Protein AF-A0A8C8VGX7-F1 (afdb_monomer_lite)

InterPro domains:
  IPR007081 RNA polymerase Rpb1, domain 5 [PF04998] (16-131)
  IPR015700 DNA-directed RNA polymerase III subunit RPC1 [PTHR48446] (4-158)

Secondary structure (DSSP, 8-state):
-HHHHHHHHHHGGGS--SS-TTEEEEEEEEE-TTSS-EEEEEEEES-HHHHHHSTT--GGG---S-HHHHHHHH-HHHHHHHHHHHHHHHHHHTT----HHHHHHHHHHHHTTSS---SSHHHHHHH---HHHHHTTS-HHHHHHHHHHHT----TTSHHHHHHHHHHHHHHHHHTTS--

Foldseek 3Di:
DVVVVVVCVVCVVVDDPDDDPQWPDKDWDWDPPPVDTDIDIDTDGQALPVQLPDPPDPNVPDDDLDLQSCCVRVRLVSSLVSQLVNVCVVCVVVVHDDPSVVSNVVSCLQCVVRHRADPDLVSVVVNDDALQVSLVPDDVPVSVVVCVVVVPDGDCPDPSSVVVVVVVVVVCVVVVVVPD

Radius of gyration: 26.2 Å; chains: 1; bounding box: 67×64×65 Å

Sequence (180 aa):
MYYVLQSLKEDLPKIVVQGVPEVSRAVIHIDEQSGKEKYKLLVEGDNLRAVMATHGVKGTKTTSNNTYEVEKTIGIEAARTTIINEIQYTMVNHGMSIDRRHVMLLSDLMTYKGEVLGITRFGLAKMKESVLMLASFEKTADHLFDAAYFGQKDSVCGRYCRMTAAFTQHLQSIFGRVGE

Organism: NCBI:txid367368

pLDDT: mean 86.89, std 9.86, range [41.59, 95.94]

Structure (mmCIF, N/CA/C/O backbone):
data_AF-A0A8C8VGX7-F1
#
_entry.id   AF-A0A8C8VGX7-F1
#
loop_
_atom_site.group_PDB
_atom_site.id
_atom_site.type_symbol
_atom_site.label_atom_id
_atom_site.label_alt_id
_atom_site.label_comp_id
_atom_site.label_asym_id
_atom_site.label_entity_id
_atom_site.label_seq_id
_atom_site.pdbx_PDB_ins_code
_atom_site.Ca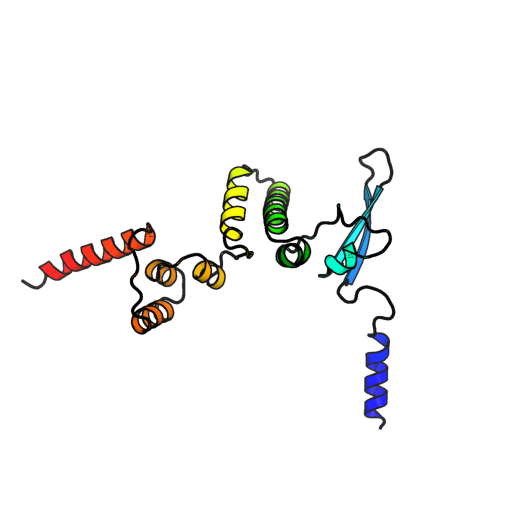rtn_x
_atom_site.Cartn_y
_atom_site.Cartn_z
_atom_site.occupancy
_atom_site.B_iso_or_equiv
_atom_site.auth_seq_id
_atom_site.auth_comp_id
_atom_site.auth_asym_id
_atom_site.auth_atom_id
_atom_site.pdbx_PDB_model_num
ATOM 1 N N . MET A 1 1 ? -8.517 -44.340 13.772 1.00 57.97 1 MET A N 1
ATOM 2 C CA . MET A 1 1 ? -9.561 -43.426 14.295 1.00 57.97 1 MET A CA 1
ATOM 3 C C . MET A 1 1 ? -9.048 -42.524 15.426 1.00 57.97 1 MET A C 1
ATOM 5 O O . MET A 1 1 ? -9.332 -41.337 15.384 1.00 57.97 1 MET A O 1
ATOM 9 N N . TYR A 1 2 ? -8.240 -43.025 16.375 1.00 74.50 2 TYR A N 1
ATOM 10 C CA . TYR A 1 2 ? -7.686 -42.229 17.491 1.00 74.50 2 TYR A CA 1
ATOM 11 C C . TYR A 1 2 ? -6.837 -41.008 17.084 1.00 74.50 2 TYR A C 1
ATOM 13 O O . TYR A 1 2 ? -7.003 -39.943 17.668 1.00 74.50 2 TYR A O 1
ATOM 21 N N . TYR A 1 3 ? -6.003 -41.116 16.043 1.00 86.19 3 TYR A N 1
ATOM 22 C CA . TYR A 1 3 ? -5.175 -39.994 15.567 1.00 86.19 3 TYR A CA 1
ATOM 23 C C . TYR A 1 3 ? -5.989 -38.781 15.095 1.00 86.19 3 TYR A C 1
ATOM 25 O O . TYR A 1 3 ? -5.591 -37.643 15.321 1.00 86.19 3 TYR A O 1
ATOM 33 N N . VAL A 1 4 ? -7.159 -39.018 14.494 1.00 90.06 4 VAL A N 1
ATOM 34 C CA . VAL A 1 4 ? -8.039 -37.941 14.015 1.00 90.06 4 VAL A CA 1
ATOM 35 C C . VAL A 1 4 ? -8.674 -37.205 15.194 1.00 90.06 4 VAL A C 1
ATOM 37 O O . VAL A 1 4 ? -8.700 -35.980 15.202 1.00 90.06 4 VAL A O 1
ATOM 40 N N . LEU A 1 5 ? -9.124 -37.933 16.224 1.00 89.12 5 LEU A N 1
ATOM 41 C CA . LEU A 1 5 ? -9.641 -37.308 17.447 1.00 89.12 5 LEU A CA 1
ATOM 42 C C . LEU A 1 5 ? -8.568 -36.496 18.180 1.00 89.12 5 LEU A C 1
ATOM 44 O O . LEU A 1 5 ? -8.880 -35.448 18.739 1.00 89.12 5 LEU A O 1
ATOM 48 N N . GLN A 1 6 ? -7.318 -36.961 18.176 1.00 90.62 6 GLN A N 1
ATOM 49 C CA . GLN A 1 6 ? -6.219 -36.243 18.813 1.00 90.62 6 GLN A CA 1
ATOM 50 C C . GLN A 1 6 ? -5.873 -34.948 18.065 1.00 90.62 6 GLN A C 1
ATOM 52 O O . GLN A 1 6 ? -5.749 -33.912 18.709 1.00 90.62 6 GLN A O 1
ATOM 57 N N . SER A 1 7 ? -5.848 -34.974 16.727 1.00 91.56 7 SER A N 1
ATOM 58 C CA . SER A 1 7 ? -5.700 -33.762 15.904 1.00 91.56 7 SER A CA 1
ATOM 59 C C . SER A 1 7 ? -6.848 -32.776 16.139 1.00 91.56 7 SER A C 1
ATOM 61 O O . SER A 1 7 ? -6.618 -31.602 16.407 1.00 91.56 7 SER A O 1
ATOM 63 N N . LEU A 1 8 ? -8.098 -33.253 16.127 1.00 91.44 8 LEU A N 1
ATOM 64 C CA . LEU A 1 8 ? -9.266 -32.396 16.354 1.00 91.44 8 LEU A CA 1
ATOM 65 C C . LEU A 1 8 ? -9.269 -31.768 17.751 1.00 91.44 8 LEU A C 1
ATOM 67 O O . LEU A 1 8 ? -9.676 -30.621 17.891 1.00 91.44 8 LEU A O 1
ATOM 71 N N . LYS A 1 9 ? -8.796 -32.483 18.779 1.00 92.25 9 LYS A N 1
ATOM 72 C CA . LYS A 1 9 ? -8.649 -31.937 20.137 1.00 92.25 9 LYS A CA 1
ATOM 73 C C . LYS A 1 9 ? -7.645 -30.779 20.188 1.00 92.25 9 LYS A C 1
ATOM 75 O O . LYS A 1 9 ? -7.846 -29.855 20.970 1.00 92.25 9 LYS A O 1
ATOM 80 N N . GLU A 1 10 ? -6.580 -30.832 19.392 1.00 92.50 10 GLU A N 1
ATOM 81 C CA . GLU A 1 10 ? -5.578 -29.761 19.311 1.00 92.50 10 GLU A CA 1
ATOM 82 C C . GLU A 1 10 ? -6.049 -28.567 18.475 1.00 92.50 10 GLU A C 1
ATOM 84 O O . GLU A 1 10 ? -5.644 -27.434 18.743 1.00 92.50 10 GLU A O 1
ATOM 89 N N . ASP A 1 11 ? -6.914 -28.798 17.487 1.00 92.88 11 ASP A N 1
ATOM 90 C CA . ASP A 1 11 ? -7.399 -27.750 16.587 1.00 92.88 11 ASP A CA 1
ATOM 91 C C . ASP A 1 11 ? -8.663 -27.050 17.092 1.00 92.88 11 ASP A C 1
ATOM 93 O O . ASP A 1 11 ? -8.828 -25.857 16.840 1.00 92.88 11 ASP A O 1
ATOM 97 N N . LEU A 1 12 ? -9.513 -27.732 17.870 1.00 92.00 12 LEU A N 1
ATOM 98 C CA . LEU A 1 12 ? -10.740 -27.153 18.435 1.00 92.00 12 LEU A CA 1
ATOM 99 C C . LEU A 1 12 ? -10.507 -25.819 19.176 1.00 92.00 12 LEU A C 1
ATOM 101 O O . LEU A 1 12 ? -11.275 -24.885 18.948 1.00 92.00 12 LEU A O 1
ATOM 105 N N . PRO A 1 13 ? -9.468 -25.678 20.029 1.00 90.88 13 PRO A N 1
ATOM 106 C CA . PRO A 1 13 ? -9.209 -24.435 20.756 1.00 90.88 13 PRO A CA 1
ATOM 107 C C . PRO A 1 13 ? -8.741 -23.276 19.869 1.00 90.88 13 PRO A C 1
ATOM 109 O O . PRO A 1 13 ? -8.787 -22.130 20.303 1.00 90.88 13 PRO A O 1
ATOM 112 N N . LYS A 1 14 ? -8.265 -23.555 18.648 1.00 88.56 14 LYS A N 1
ATOM 113 C CA . LYS A 1 14 ? -7.755 -22.536 17.716 1.00 88.56 14 LYS A CA 1
ATOM 114 C C . LYS A 1 14 ? -8.868 -21.896 16.883 1.00 88.56 14 LYS A C 1
ATOM 116 O O . LYS A 1 14 ? -8.615 -20.935 16.161 1.00 88.56 14 LYS A O 1
ATOM 121 N N . ILE A 1 15 ? -10.083 -22.439 16.939 1.00 90.88 15 ILE A N 1
ATOM 122 C CA . ILE A 1 15 ? -11.209 -21.961 16.140 1.00 90.88 15 ILE A CA 1
ATOM 123 C C . ILE A 1 15 ? -11.693 -20.620 16.700 1.00 90.88 15 ILE A C 1
ATOM 125 O O . ILE A 1 15 ? -12.042 -20.502 17.875 1.00 90.88 15 ILE A O 1
ATOM 129 N N . VAL A 1 16 ? -11.755 -19.607 15.836 1.00 88.88 16 VAL A N 1
ATOM 130 C CA . VAL A 1 16 ? -12.311 -18.291 16.170 1.00 88.88 16 VAL A CA 1
ATOM 131 C C . VAL A 1 16 ? -13.833 -18.409 16.270 1.00 88.88 16 VAL A C 1
ATOM 133 O O . VAL A 1 16 ? -14.507 -18.648 15.271 1.00 88.88 16 VAL A O 1
ATOM 136 N N . VAL A 1 17 ? -14.380 -18.250 17.479 1.00 90.88 17 VAL A N 1
ATOM 137 C CA . VAL A 1 17 ? -15.832 -18.352 17.734 1.00 90.88 17 VAL A CA 1
ATOM 138 C C . VAL A 1 17 ? -16.570 -17.076 17.317 1.00 90.88 17 VAL A C 1
ATOM 140 O O . VAL A 1 17 ? -17.672 -17.144 16.777 1.00 90.88 17 VAL A O 1
ATOM 143 N N . GLN A 1 18 ? -15.972 -15.906 17.553 1.00 88.38 18 GLN A N 1
ATOM 144 C CA . GLN A 1 18 ? -16.549 -14.610 17.203 1.00 88.38 18 GLN A CA 1
ATOM 145 C C . GLN A 1 18 ? -15.446 -13.567 17.010 1.00 88.38 18 GLN A C 1
ATOM 147 O O . GLN A 1 18 ? -14.468 -13.550 17.754 1.00 88.38 18 GLN A O 1
ATOM 152 N N . GLY A 1 19 ? -15.636 -12.672 16.042 1.00 88.06 19 GLY A N 1
ATOM 153 C CA . GLY A 1 19 ? -14.728 -11.562 15.763 1.00 88.06 19 GLY A CA 1
ATOM 154 C C . GLY A 1 19 ? -14.187 -11.589 14.340 1.00 88.06 19 GLY A C 1
ATOM 155 O O . GLY A 1 19 ? -14.632 -12.371 13.500 1.00 88.06 19 GLY A O 1
ATOM 156 N N . VAL A 1 20 ? -13.234 -10.699 14.077 1.00 88.69 20 VAL A N 1
ATOM 157 C CA . VAL A 1 20 ? -12.508 -10.646 12.807 1.00 88.69 20 VAL A CA 1
ATOM 158 C C . VAL A 1 20 ? -11.239 -11.489 12.964 1.00 88.69 20 VAL A C 1
ATOM 160 O O . VAL A 1 20 ? -10.442 -11.181 13.849 1.00 88.69 20 VAL A O 1
ATOM 163 N N . PRO A 1 21 ? -11.037 -12.542 12.152 1.00 88.25 21 PRO A N 1
ATOM 164 C CA . PRO A 1 21 ? -9.924 -13.473 12.333 1.00 88.25 21 PRO A CA 1
ATOM 165 C C . PRO A 1 21 ? -8.552 -12.832 12.082 1.00 88.25 21 PRO A C 1
ATOM 167 O O . PRO A 1 21 ? -7.568 -13.286 12.655 1.00 88.25 21 PRO A O 1
ATOM 170 N N . GLU A 1 22 ? -8.470 -11.779 11.258 1.00 89.44 22 GLU A N 1
ATOM 171 C CA . GLU A 1 22 ? -7.204 -11.083 10.974 1.00 89.44 22 GLU A CA 1
ATOM 172 C C . GLU A 1 22 ? -6.783 -10.077 12.062 1.00 89.44 22 GLU A C 1
ATOM 174 O O . GLU A 1 22 ? -5.727 -9.456 11.946 1.00 89.44 22 GLU A O 1
ATOM 179 N N . VAL A 1 23 ? -7.589 -9.884 13.113 1.00 91.31 23 VAL A N 1
ATOM 180 C CA . VAL A 1 23 ? -7.281 -8.967 14.219 1.00 91.31 23 VAL A CA 1
ATOM 181 C C . VAL A 1 23 ? -6.665 -9.742 15.379 1.00 91.31 23 VAL A C 1
ATOM 183 O O . VAL A 1 23 ? -7.298 -10.632 15.941 1.00 91.31 23 VAL A O 1
ATOM 186 N N . SER A 1 24 ? -5.443 -9.376 15.773 1.00 90.19 24 SER A N 1
ATOM 187 C CA . SER A 1 24 ? -4.720 -10.035 16.865 1.00 90.19 24 SER A CA 1
ATOM 188 C C . SER A 1 24 ? -5.143 -9.503 18.233 1.00 90.19 24 SER A C 1
ATOM 190 O O . SER A 1 24 ? -5.404 -10.277 19.155 1.00 90.19 24 SER A O 1
ATOM 192 N N . ARG A 1 25 ? -5.232 -8.177 18.380 1.00 91.19 25 ARG A N 1
ATOM 193 C CA . ARG A 1 25 ? -5.664 -7.520 19.619 1.00 91.19 25 ARG A CA 1
ATOM 194 C C . ARG A 1 25 ? -6.254 -6.143 19.354 1.00 91.19 25 ARG A C 1
ATOM 196 O O . ARG A 1 25 ? -5.941 -5.489 18.362 1.00 91.19 25 ARG A O 1
ATOM 203 N N . ALA A 1 26 ? -7.067 -5.676 20.293 1.00 92.12 26 ALA A N 1
ATOM 204 C CA . ALA A 1 26 ? -7.562 -4.309 20.311 1.00 92.12 26 ALA A CA 1
ATOM 205 C C . ALA A 1 26 ? -7.354 -3.695 21.700 1.00 92.12 26 ALA A C 1
ATOM 207 O O . ALA A 1 26 ? -7.580 -4.350 22.718 1.00 92.12 26 ALA A O 1
ATOM 208 N N . VAL A 1 27 ? -6.910 -2.441 21.739 1.00 93.75 27 VAL A N 1
ATOM 209 C CA . VAL A 1 27 ? -6.607 -1.688 22.959 1.00 93.75 27 VAL A CA 1
ATOM 210 C C . VAL A 1 27 ? -7.401 -0.390 22.948 1.00 93.75 27 VAL A C 1
ATOM 212 O O . VAL A 1 27 ? -7.463 0.309 21.938 1.00 93.75 27 VAL A O 1
ATOM 215 N N . ILE A 1 28 ? -8.010 -0.053 24.081 1.00 92.88 28 ILE A N 1
ATOM 216 C CA . ILE A 1 28 ? -8.732 1.207 24.250 1.00 92.88 28 ILE A CA 1
ATOM 217 C C . ILE A 1 28 ? -7.748 2.256 24.767 1.00 92.88 28 ILE A C 1
ATOM 219 O O . ILE A 1 28 ? -7.129 2.077 25.812 1.00 92.88 28 ILE A O 1
ATOM 223 N N . HIS A 1 29 ? -7.616 3.353 24.031 1.00 90.94 29 HIS A N 1
ATOM 224 C CA . HIS A 1 29 ? -6.845 4.527 24.411 1.00 90.94 29 HIS A CA 1
ATOM 225 C C . HIS A 1 29 ? -7.792 5.666 24.798 1.00 90.94 29 HIS A C 1
ATOM 227 O O . HIS A 1 29 ? -8.751 5.954 24.078 1.00 90.94 29 HIS A O 1
ATOM 233 N N . ILE A 1 30 ? -7.535 6.308 25.935 1.00 88.50 30 ILE A N 1
ATOM 234 C CA . ILE A 1 30 ? -8.345 7.416 26.447 1.00 88.50 30 ILE A CA 1
ATOM 235 C C . ILE A 1 30 ? -7.620 8.717 26.104 1.00 88.50 30 ILE A C 1
ATOM 2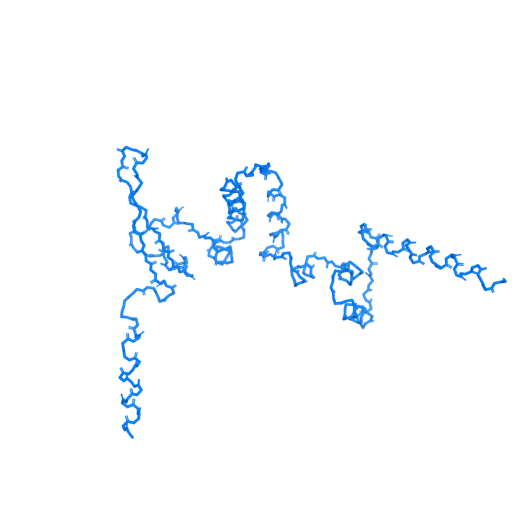37 O O . ILE A 1 30 ? -6.521 8.965 26.590 1.00 88.50 30 ILE A O 1
ATOM 241 N N . ASP A 1 31 ? -8.231 9.544 25.257 1.00 82.31 31 ASP A N 1
ATOM 242 C CA . ASP A 1 31 ? -7.732 10.890 24.978 1.00 82.31 31 ASP A CA 1
ATOM 243 C C . ASP A 1 31 ? -8.247 11.864 26.049 1.00 82.31 31 ASP A C 1
ATOM 245 O O . ASP A 1 31 ? -9.433 12.210 26.060 1.00 82.31 31 ASP A O 1
ATOM 249 N N . GLU A 1 32 ? -7.353 12.382 26.891 1.00 77.88 32 GLU A N 1
ATOM 250 C CA . GLU A 1 32 ? -7.694 13.386 27.918 1.00 77.88 32 GLU A CA 1
ATOM 251 C C . GLU A 1 32 ? -7.565 14.842 27.422 1.00 77.88 32 GLU A C 1
ATOM 253 O O . GLU A 1 32 ? -8.071 15.778 28.036 1.00 77.88 32 GLU A O 1
ATOM 258 N N . GLN A 1 33 ? -6.939 15.064 26.262 1.00 69.75 33 GLN A N 1
ATOM 259 C CA . GLN A 1 33 ? -6.517 16.399 25.803 1.00 69.75 33 GLN A CA 1
ATOM 260 C C . GLN A 1 33 ? -7.659 17.368 25.434 1.00 69.75 33 GLN A C 1
ATOM 262 O O . GLN A 1 33 ? -7.414 18.553 25.225 1.00 69.75 33 GLN A O 1
ATOM 267 N N . SER A 1 34 ? -8.905 16.900 25.302 1.00 63.38 34 SER A N 1
ATOM 268 C CA . SER A 1 34 ? -9.996 17.683 24.693 1.00 63.38 34 SER A CA 1
ATOM 269 C C . SER A 1 34 ? -11.080 18.141 25.682 1.00 63.38 34 SER A C 1
ATOM 271 O O . SER A 1 34 ? -12.132 18.607 25.245 1.00 63.38 34 SER A O 1
ATOM 273 N N . GLY A 1 35 ? -10.883 17.976 26.997 1.00 68.69 35 GLY A N 1
ATOM 274 C CA . GLY A 1 35 ? -11.885 18.316 28.027 1.00 68.69 35 GLY A CA 1
ATOM 275 C C . GLY A 1 35 ? -13.178 17.482 27.968 1.00 68.69 35 GLY A C 1
ATOM 276 O O . GLY A 1 35 ? -14.079 17.668 28.778 1.00 68.69 35 GLY A O 1
ATOM 277 N N . LYS A 1 36 ? -13.272 16.556 27.007 1.0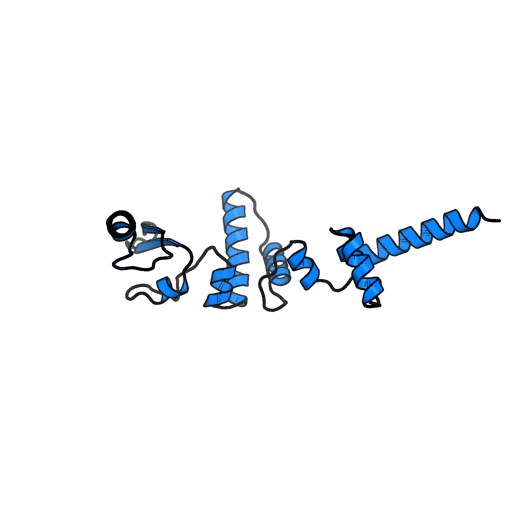0 76.31 36 LYS A N 1
ATOM 278 C CA . LYS A 1 36 ? -14.294 15.517 26.872 1.00 76.31 36 LYS A CA 1
ATOM 279 C C . LYS A 1 36 ? -13.565 14.191 26.738 1.00 76.31 36 LYS A C 1
ATOM 281 O O . LYS A 1 36 ? -12.744 14.064 25.828 1.00 76.31 36 LYS A O 1
ATOM 286 N N . GLU A 1 37 ? -13.900 13.230 27.591 1.00 78.38 37 GLU A N 1
ATOM 287 C CA . GLU A 1 37 ? -13.373 11.868 27.515 1.00 78.38 37 GLU A CA 1
ATOM 288 C C . GLU A 1 37 ? -13.776 11.242 26.175 1.00 78.38 37 GLU A C 1
ATOM 290 O O . GLU A 1 37 ? -14.960 11.053 25.879 1.00 78.38 37 GLU A O 1
ATOM 295 N N . LYS A 1 38 ? -12.787 10.981 25.316 1.00 85.94 38 LYS A N 1
ATOM 296 C CA . LYS A 1 38 ? -12.984 10.273 24.049 1.00 85.94 38 LYS A CA 1
ATOM 297 C C . LYS A 1 38 ? -12.189 8.981 24.084 1.00 85.94 38 LYS A C 1
ATOM 299 O O . LYS A 1 38 ? -10.973 8.999 24.250 1.00 85.94 38 LYS A O 1
ATOM 304 N N . TYR A 1 39 ? -12.883 7.876 23.856 1.00 87.69 39 TYR A N 1
ATOM 305 C CA . TYR A 1 39 ? -12.263 6.569 23.695 1.00 87.69 39 TYR A CA 1
ATOM 306 C C . TYR A 1 39 ? -11.885 6.364 22.227 1.00 87.69 39 TYR A C 1
ATOM 308 O O . TYR A 1 39 ? -12.731 6.449 21.333 1.00 87.69 39 TYR A O 1
ATOM 316 N N . LYS A 1 40 ? -10.605 6.103 21.978 1.00 90.56 40 LYS A N 1
ATOM 317 C CA . LYS A 1 40 ? -10.077 5.644 20.694 1.00 90.56 40 LYS A CA 1
ATOM 318 C C . LYS A 1 40 ? -9.786 4.155 20.796 1.00 90.56 40 LYS A C 1
ATOM 320 O O . LYS A 1 40 ? -9.183 3.709 21.765 1.00 90.56 40 LYS A O 1
ATOM 325 N N . LEU A 1 41 ? -10.191 3.389 19.792 1.00 91.69 41 LEU A N 1
ATOM 326 C CA . LEU A 1 41 ? -9.828 1.981 19.685 1.00 91.69 41 LEU A CA 1
ATOM 327 C C . LEU A 1 41 ? -8.601 1.860 18.780 1.00 91.69 41 LEU A C 1
ATOM 329 O O . LEU A 1 41 ? -8.642 2.301 17.633 1.00 91.69 41 LEU A O 1
ATOM 333 N N . LEU A 1 42 ? -7.528 1.275 19.298 1.00 92.50 42 LEU A N 1
ATOM 334 C CA . LEU A 1 42 ? -6.343 0.898 18.537 1.00 92.50 42 LEU A CA 1
ATOM 335 C C . LEU A 1 42 ? -6.435 -0.596 18.251 1.00 92.50 42 LEU A C 1
ATOM 337 O O . LEU A 1 42 ? -6.490 -1.400 19.178 1.00 92.50 42 LEU A O 1
ATOM 341 N N . VAL A 1 43 ? -6.498 -0.961 16.976 1.00 92.62 43 VAL A N 1
ATOM 342 C CA . VAL A 1 43 ? -6.638 -2.350 16.532 1.00 92.62 43 VAL A CA 1
ATOM 343 C C . VAL A 1 43 ? -5.342 -2.767 15.855 1.00 92.62 43 VAL A C 1
ATOM 345 O O . VAL A 1 43 ? -4.871 -2.075 14.958 1.00 92.62 43 VAL A O 1
ATOM 348 N N . GLU A 1 44 ? -4.772 -3.885 16.289 1.00 93.06 44 GLU A N 1
ATOM 349 C CA . GLU A 1 44 ? -3.636 -4.529 15.633 1.00 93.06 44 GLU A CA 1
ATOM 350 C C . GLU A 1 44 ? -4.179 -5.666 14.763 1.00 93.06 44 GLU A C 1
ATOM 352 O O . GLU A 1 44 ? -4.732 -6.645 15.268 1.00 93.06 44 GLU A O 1
ATOM 357 N N . GLY A 1 45 ? -4.083 -5.508 13.447 1.00 91.06 45 GLY A N 1
ATOM 358 C CA . GLY A 1 45 ? -4.581 -6.470 12.471 1.00 91.06 45 GLY A CA 1
ATOM 359 C C . GLY A 1 45 ? -4.570 -5.906 11.055 1.00 91.06 45 GLY A C 1
ATOM 360 O O . GLY A 1 45 ? -4.404 -4.703 10.872 1.00 91.06 45 GLY A O 1
ATOM 361 N N . ASP A 1 46 ? -4.802 -6.782 10.079 1.00 87.31 46 ASP A N 1
ATOM 362 C CA . ASP A 1 46 ? -4.669 -6.486 8.643 1.00 87.31 46 ASP A CA 1
ATOM 363 C C . ASP A 1 46 ? -6.022 -6.540 7.892 1.00 87.31 46 ASP A C 1
ATOM 365 O O . ASP A 1 46 ? -6.102 -7.040 6.765 1.00 87.31 46 ASP A O 1
ATOM 369 N N . ASN A 1 47 ? -7.118 -6.079 8.521 1.00 91.19 47 ASN A N 1
ATOM 370 C CA . ASN A 1 47 ? -8.424 -5.973 7.845 1.00 91.19 47 ASN A CA 1
ATOM 371 C C . ASN A 1 47 ? -9.263 -4.730 8.218 1.00 91.19 47 ASN A C 1
ATOM 373 O O . ASN A 1 47 ? -10.293 -4.795 8.898 1.00 91.19 47 ASN A O 1
ATOM 377 N N . LEU A 1 48 ? -8.877 -3.583 7.674 1.00 92.56 48 LEU A N 1
ATOM 378 C CA . LEU A 1 48 ? -9.536 -2.288 7.750 1.00 92.56 48 LEU A CA 1
ATOM 379 C C . LEU A 1 48 ? -10.974 -2.348 7.234 1.00 92.56 48 LEU A C 1
ATOM 381 O O . LEU A 1 48 ? -11.851 -1.711 7.813 1.00 92.56 48 LEU A O 1
ATOM 385 N N . ARG A 1 49 ? -11.259 -3.134 6.186 1.00 93.12 49 ARG A N 1
ATOM 386 C CA . ARG A 1 49 ? -12.615 -3.230 5.620 1.00 93.12 49 ARG A CA 1
ATOM 387 C C . ARG A 1 49 ? -13.603 -3.802 6.634 1.00 93.12 49 ARG A C 1
ATOM 389 O O . ARG A 1 49 ? -14.688 -3.248 6.805 1.00 93.12 49 ARG A O 1
ATOM 396 N N . ALA A 1 50 ? -13.233 -4.897 7.296 1.00 92.31 50 ALA A N 1
ATOM 397 C CA . ALA A 1 50 ? -14.073 -5.529 8.309 1.00 92.31 50 ALA A CA 1
ATOM 398 C C . ALA A 1 50 ? -14.233 -4.629 9.545 1.00 92.31 50 ALA A C 1
ATOM 400 O O . ALA A 1 50 ? -15.344 -4.456 10.051 1.00 92.31 50 ALA A O 1
ATOM 401 N N . VAL A 1 51 ? -13.145 -3.983 9.980 1.00 92.25 51 VAL A N 1
ATOM 402 C CA . VAL A 1 51 ? -13.163 -3.042 11.111 1.00 92.25 51 VAL A CA 1
ATOM 403 C C . VAL A 1 51 ? -14.081 -1.847 10.827 1.00 92.25 51 VAL A C 1
ATOM 405 O O . VAL A 1 51 ? -14.896 -1.482 11.672 1.00 92.25 51 VAL A O 1
ATOM 408 N N . MET A 1 52 ? -14.027 -1.277 9.620 1.00 92.06 52 MET A N 1
ATOM 409 C CA . MET A 1 52 ? -14.905 -0.177 9.197 1.00 92.06 52 MET A CA 1
ATOM 410 C C . MET A 1 52 ? -16.387 -0.564 9.149 1.00 92.06 52 MET A C 1
ATOM 412 O O . MET A 1 52 ? -17.241 0.289 9.385 1.00 92.06 52 MET A O 1
ATOM 416 N N . ALA A 1 53 ? -16.692 -1.823 8.828 1.00 92.25 53 ALA A N 1
ATOM 417 C CA . ALA A 1 53 ? -18.059 -2.333 8.724 1.00 92.25 53 ALA A CA 1
ATOM 418 C C . ALA A 1 53 ? -18.664 -2.745 10.078 1.00 92.25 53 ALA A C 1
ATOM 420 O O . ALA A 1 53 ? -19.850 -3.071 10.151 1.00 92.25 53 ALA A O 1
ATOM 421 N N . THR A 1 54 ? -17.872 -2.749 11.152 1.00 91.88 54 THR A N 1
ATOM 422 C CA . THR A 1 54 ? -18.335 -3.198 12.466 1.00 91.88 54 THR A CA 1
ATOM 423 C C . THR A 1 54 ? -19.292 -2.171 13.075 1.00 91.88 54 THR A C 1
ATOM 425 O O . THR A 1 54 ? -19.016 -0.969 13.105 1.00 91.88 54 THR A O 1
ATOM 428 N N . HIS A 1 55 ? -20.435 -2.638 13.585 1.00 92.00 55 HIS A N 1
ATOM 429 C CA . HIS A 1 55 ? -21.428 -1.761 14.201 1.00 92.00 55 HIS A CA 1
ATOM 430 C C . HIS A 1 55 ? -20.836 -1.020 15.410 1.00 92.00 55 HIS A C 1
ATOM 432 O O . HIS A 1 55 ? -20.180 -1.620 16.258 1.00 92.00 55 HIS A O 1
ATOM 438 N N . GLY A 1 56 ? -21.064 0.292 15.483 1.00 89.69 56 GLY A N 1
ATOM 439 C CA . GLY A 1 56 ? -20.506 1.159 16.527 1.00 89.69 56 GLY A CA 1
ATOM 440 C C . GLY A 1 56 ? -19.148 1.787 16.186 1.00 89.69 56 GLY A C 1
ATOM 441 O O . GLY A 1 56 ? -18.743 2.733 16.860 1.00 89.69 56 GLY A O 1
ATOM 442 N N . VAL A 1 57 ? -18.472 1.350 15.116 1.00 91.56 57 VAL A N 1
ATOM 443 C CA . VAL A 1 57 ? -17.222 1.968 14.643 1.00 91.56 57 VAL A CA 1
ATOM 444 C C . VAL A 1 57 ? -17.522 3.078 13.635 1.00 91.56 57 VAL A C 1
ATOM 446 O O . VAL A 1 57 ? -18.299 2.917 12.695 1.00 91.56 57 VAL A O 1
ATOM 449 N N . LYS A 1 58 ? -16.878 4.239 13.799 1.00 92.19 58 LYS A N 1
ATOM 450 C CA . LYS A 1 58 ? -17.010 5.358 12.857 1.00 92.19 58 LYS A CA 1
ATOM 451 C C . LYS A 1 58 ? -16.016 5.231 11.699 1.00 92.19 58 LYS A C 1
ATOM 453 O O . LYS A 1 58 ? -14.971 5.881 11.714 1.00 92.19 58 LYS A O 1
ATOM 458 N N . GLY A 1 59 ? -16.385 4.473 10.665 1.00 89.56 59 GLY A N 1
ATOM 459 C CA . GLY A 1 59 ? -15.541 4.221 9.486 1.00 89.56 59 GLY A CA 1
ATOM 460 C C . GLY A 1 59 ? -15.037 5.474 8.748 1.00 89.56 59 GLY A C 1
ATOM 461 O O . GLY A 1 59 ? -13.970 5.460 8.156 1.00 89.56 59 GLY A O 1
ATOM 462 N N . THR A 1 60 ? -15.719 6.621 8.831 1.00 89.69 60 THR A N 1
ATOM 463 C CA . THR A 1 60 ? -15.236 7.859 8.178 1.00 89.69 60 THR A CA 1
ATOM 464 C C . THR A 1 60 ? -13.976 8.450 8.820 1.00 89.69 60 THR A C 1
ATOM 466 O O . THR A 1 60 ? -13.405 9.392 8.283 1.00 89.69 60 THR A O 1
ATOM 469 N N . LYS A 1 61 ? -13.614 8.009 10.031 1.00 89.88 61 LYS A N 1
ATOM 470 C CA . LYS A 1 61 ? -12.457 8.512 10.790 1.00 89.88 61 LYS A CA 1
ATOM 471 C C . LYS A 1 61 ? -11.431 7.422 11.101 1.00 89.88 61 LYS A C 1
ATOM 473 O O . LYS A 1 61 ? -10.464 7.704 11.800 1.00 89.88 61 LYS A O 1
ATOM 478 N N . THR A 1 62 ? -11.652 6.196 10.638 1.00 92.50 62 THR A N 1
ATOM 479 C CA . THR A 1 62 ? -10.695 5.102 10.805 1.00 92.50 62 THR A CA 1
ATOM 480 C C . THR A 1 62 ? -9.559 5.256 9.806 1.00 92.50 62 THR A C 1
ATOM 482 O O . THR A 1 62 ? -9.797 5.521 8.629 1.00 92.50 62 THR A O 1
ATOM 485 N N . THR A 1 63 ? -8.336 5.056 10.272 1.00 92.81 63 THR A N 1
ATOM 486 C CA . THR A 1 63 ? -7.114 5.093 9.466 1.00 92.81 63 THR A CA 1
ATOM 487 C C . THR A 1 63 ? -6.328 3.808 9.698 1.00 92.81 63 THR A C 1
ATOM 489 O O . THR A 1 63 ? -6.414 3.235 10.782 1.00 92.81 63 THR A O 1
ATOM 492 N N . SER A 1 64 ? -5.556 3.380 8.702 1.00 93.25 64 SER A N 1
ATOM 493 C CA . SER A 1 64 ? -4.617 2.256 8.804 1.00 93.25 64 SER A CA 1
ATOM 494 C C . SER A 1 64 ? -3.215 2.740 8.442 1.00 93.25 64 SER A C 1
ATOM 496 O O . SER A 1 64 ? -3.065 3.692 7.672 1.00 93.25 64 SER A O 1
ATOM 498 N N . ASN A 1 65 ? -2.207 2.096 9.021 1.00 92.88 65 ASN A N 1
ATOM 499 C CA . ASN A 1 65 ? -0.794 2.292 8.701 1.00 92.88 65 ASN A CA 1
ATOM 500 C C . ASN A 1 65 ? -0.404 1.574 7.395 1.00 92.88 65 ASN A C 1
ATOM 502 O O . ASN A 1 65 ? 0.519 1.995 6.698 1.00 92.88 65 ASN A O 1
ATOM 506 N N . ASN A 1 66 ? -1.109 0.496 7.042 1.00 93.69 66 ASN A N 1
ATOM 507 C CA . ASN A 1 66 ? -0.803 -0.315 5.876 1.00 93.69 66 ASN A CA 1
ATOM 508 C C . ASN A 1 66 ? -1.367 0.329 4.599 1.00 93.69 66 ASN A C 1
ATOM 510 O O . ASN A 1 66 ? -2.569 0.309 4.330 1.00 93.69 66 ASN A O 1
ATOM 514 N N . THR A 1 67 ? -0.485 0.892 3.775 1.00 93.38 67 THR A N 1
ATOM 515 C CA . THR A 1 67 ? -0.865 1.624 2.557 1.00 93.38 67 THR A CA 1
ATOM 516 C C . THR A 1 67 ? -1.508 0.734 1.495 1.00 93.38 67 THR A C 1
ATOM 518 O O . THR A 1 67 ? -2.423 1.189 0.809 1.00 93.38 67 THR A O 1
ATOM 521 N N . TYR A 1 68 ? -1.099 -0.535 1.397 1.00 93.19 68 TYR A N 1
ATOM 522 C CA . TYR A 1 68 ? -1.669 -1.504 0.453 1.00 93.19 68 TYR A CA 1
ATOM 523 C C . TYR A 1 68 ? -3.124 -1.847 0.797 1.00 93.19 68 TYR A C 1
ATOM 525 O O . TYR A 1 68 ? -3.996 -1.985 -0.062 1.00 93.19 68 TYR A O 1
ATOM 533 N N . GLU A 1 69 ? -3.415 -1.948 2.089 1.00 93.62 69 GLU A N 1
ATOM 534 C CA . GLU A 1 69 ? -4.769 -2.171 2.569 1.00 93.62 69 GLU A CA 1
ATOM 535 C C . GLU A 1 69 ? -5.667 -0.947 2.339 1.00 93.62 69 GLU A C 1
ATOM 537 O O . GLU A 1 69 ? -6.813 -1.085 1.898 1.00 93.62 69 GLU A O 1
ATOM 542 N N . VAL A 1 70 ? -5.150 0.255 2.602 1.00 94.69 70 VAL A N 1
ATOM 543 C CA . VAL A 1 70 ? -5.868 1.511 2.337 1.00 94.69 70 VAL A CA 1
ATOM 544 C C . VAL A 1 70 ? -6.189 1.648 0.848 1.00 94.69 70 VAL A C 1
ATOM 546 O O . VAL A 1 70 ? -7.321 1.975 0.493 1.00 94.69 70 VAL A O 1
ATOM 549 N N . 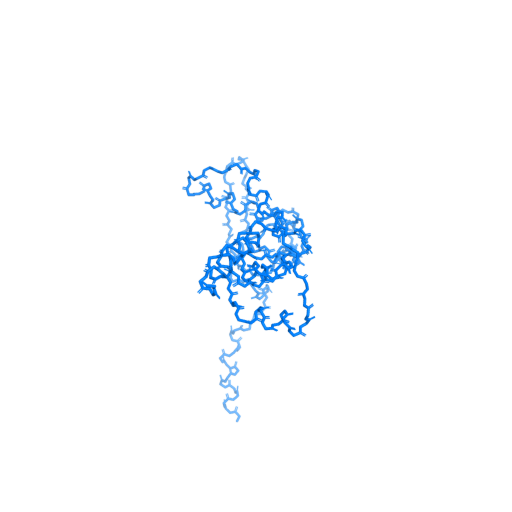GLU A 1 71 ? -5.236 1.328 -0.028 1.00 94.88 71 GLU A N 1
ATOM 550 C CA . GLU A 1 71 ? -5.443 1.294 -1.477 1.00 94.88 71 GLU A CA 1
ATOM 551 C C . GLU A 1 71 ? -6.593 0.350 -1.859 1.00 94.88 71 GLU A C 1
ATOM 553 O O . GLU A 1 71 ? -7.508 0.739 -2.583 1.00 94.88 71 GLU A O 1
ATOM 558 N N . LYS A 1 72 ? -6.606 -0.871 -1.312 1.00 93.62 72 LYS A N 1
ATOM 559 C CA . LYS A 1 72 ? -7.630 -1.887 -1.610 1.00 93.62 72 LYS A CA 1
ATOM 560 C C . LYS A 1 72 ? -9.022 -1.541 -1.065 1.00 93.62 72 LYS A C 1
ATOM 562 O O . LYS A 1 72 ? -10.030 -2.094 -1.519 1.00 93.62 72 LYS A O 1
ATOM 567 N N . THR A 1 73 ? -9.104 -0.699 -0.041 1.00 93.25 73 THR A N 1
ATOM 568 C CA . THR A 1 73 ? -10.362 -0.383 0.652 1.00 93.25 73 THR A CA 1
ATOM 569 C C . THR A 1 73 ? -10.961 0.947 0.227 1.00 93.25 73 THR A C 1
ATOM 571 O O . THR A 1 73 ? -12.157 0.992 -0.054 1.00 93.25 73 THR A O 1
ATOM 574 N N . ILE A 1 74 ? -10.152 2.004 0.177 1.00 93.25 74 ILE A N 1
ATOM 575 C CA . IL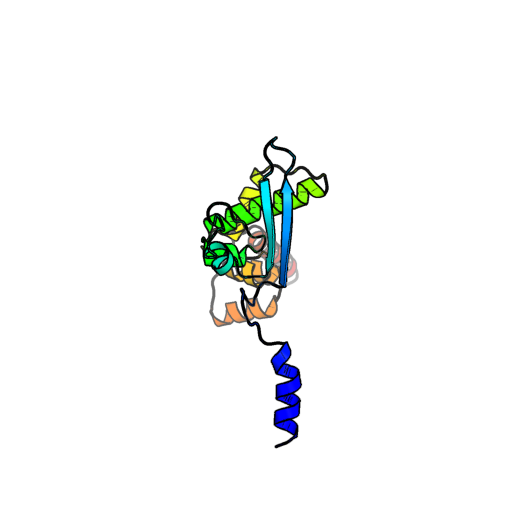E A 1 74 ? -10.600 3.388 -0.037 1.00 93.25 74 ILE A CA 1
ATOM 576 C C . ILE A 1 74 ? -10.020 3.969 -1.344 1.00 93.25 74 ILE A C 1
ATOM 578 O O . ILE A 1 74 ? -10.541 4.954 -1.863 1.00 93.25 74 ILE A O 1
ATOM 582 N N . GLY A 1 75 ? -9.001 3.334 -1.932 1.00 94.94 75 GLY A N 1
ATOM 583 C CA . GLY A 1 75 ? -8.447 3.695 -3.239 1.00 94.94 75 GLY A CA 1
ATOM 584 C C . GLY A 1 75 ? -7.112 4.440 -3.181 1.00 94.94 75 GLY A C 1
ATOM 585 O O . GLY A 1 75 ? -6.549 4.702 -2.116 1.00 94.94 75 GLY A O 1
ATOM 586 N N . ILE A 1 76 ? -6.602 4.791 -4.366 1.00 95.88 76 ILE A N 1
ATOM 587 C CA . ILE A 1 76 ? -5.229 5.284 -4.548 1.00 95.88 76 ILE A CA 1
ATOM 588 C C . ILE A 1 76 ? -4.975 6.664 -3.918 1.00 95.88 76 ILE A C 1
ATOM 590 O O . ILE A 1 76 ? -3.922 6.883 -3.327 1.00 95.88 76 ILE A O 1
ATOM 594 N N . GLU A 1 77 ? -5.949 7.578 -3.950 1.00 95.19 77 GLU A N 1
ATOM 595 C CA . GLU A 1 77 ? -5.800 8.919 -3.354 1.00 95.19 77 GLU A CA 1
ATOM 596 C C . GLU A 1 77 ? -5.753 8.886 -1.820 1.00 95.19 77 GLU A C 1
ATOM 598 O O . GLU A 1 77 ? -5.022 9.649 -1.174 1.00 95.19 77 GLU A O 1
ATOM 603 N N . ALA A 1 78 ? -6.498 7.956 -1.218 1.00 94.69 78 ALA A N 1
ATOM 604 C CA . ALA A 1 78 ? -6.413 7.711 0.213 1.00 94.69 78 ALA A CA 1
ATOM 605 C C . ALA A 1 78 ? -5.038 7.137 0.570 1.00 94.69 78 ALA A C 1
ATOM 607 O O . ALA A 1 78 ? -4.396 7.641 1.489 1.00 94.69 78 ALA A O 1
ATOM 608 N N . ALA A 1 79 ? -4.544 6.165 -0.205 1.00 95.75 79 ALA A N 1
ATOM 609 C CA . ALA A 1 79 ? -3.214 5.596 -0.006 1.00 95.75 79 ALA A CA 1
ATOM 610 C C . ALA A 1 79 ? -2.105 6.653 -0.148 1.00 95.75 79 ALA A C 1
ATOM 612 O O . ALA A 1 79 ? -1.218 6.724 0.703 1.00 95.75 79 ALA A O 1
ATOM 613 N N . ARG A 1 80 ? -2.194 7.539 -1.149 1.00 95.94 80 ARG A N 1
ATOM 614 C CA . ARG A 1 80 ? -1.294 8.691 -1.319 1.00 95.94 80 ARG A CA 1
ATOM 615 C C . ARG A 1 80 ? -1.254 9.565 -0.066 1.00 95.94 80 ARG A C 1
ATOM 617 O O . ARG A 1 80 ? -0.179 9.891 0.433 1.00 95.94 80 ARG A O 1
ATOM 624 N N . THR A 1 81 ? -2.421 9.916 0.467 1.00 95.31 81 THR A N 1
ATOM 625 C CA . THR A 1 81 ? -2.526 10.736 1.682 1.00 95.31 81 THR A CA 1
ATOM 626 C C . THR A 1 81 ? -1.954 10.016 2.906 1.00 95.31 81 THR A C 1
ATOM 628 O O . THR A 1 81 ? -1.248 10.632 3.704 1.00 95.31 81 THR A O 1
ATOM 631 N N . THR A 1 82 ? -2.199 8.710 3.034 1.00 95.44 82 THR A N 1
ATOM 632 C CA . THR A 1 82 ? -1.630 7.876 4.101 1.00 95.44 82 THR A CA 1
ATOM 633 C C . THR A 1 82 ? -0.104 7.845 4.040 1.00 95.44 82 THR A C 1
ATOM 635 O O . THR A 1 82 ? 0.530 8.057 5.067 1.00 95.44 82 THR A O 1
ATOM 638 N N . ILE A 1 83 ? 0.500 7.691 2.853 1.00 95.44 83 ILE A N 1
ATOM 639 C CA . ILE A 1 83 ? 1.965 7.737 2.677 1.00 95.44 83 ILE A CA 1
ATOM 640 C C . ILE A 1 83 ? 2.533 9.068 3.187 1.00 95.44 83 ILE A C 1
ATOM 642 O O . ILE A 1 83 ? 3.523 9.077 3.918 1.00 95.44 83 ILE A O 1
ATOM 646 N N . ILE A 1 84 ? 1.902 10.194 2.829 1.00 95.25 84 ILE A N 1
ATOM 647 C CA . ILE A 1 84 ? 2.353 11.521 3.274 1.00 95.25 84 ILE A CA 1
ATOM 648 C C . ILE A 1 84 ? 2.308 11.620 4.801 1.00 95.25 84 ILE A C 1
ATOM 650 O O . ILE A 1 84 ? 3.282 12.055 5.419 1.00 95.25 84 ILE A O 1
ATOM 654 N N . ASN A 1 85 ? 1.192 11.208 5.402 1.00 94.56 85 ASN A N 1
ATOM 655 C CA . ASN A 1 85 ? 0.989 11.296 6.843 1.00 94.56 85 ASN A CA 1
ATOM 656 C C . ASN A 1 85 ? 1.963 10.401 7.616 1.00 94.56 85 ASN A C 1
ATOM 658 O O . ASN A 1 85 ? 2.516 10.847 8.617 1.00 94.56 85 ASN A O 1
ATOM 662 N N . GLU A 1 86 ? 2.218 9.183 7.139 1.00 94.50 86 GLU A N 1
ATOM 663 C CA . GLU A 1 86 ? 3.084 8.213 7.816 1.00 94.50 86 GLU A CA 1
ATOM 664 C C . GLU A 1 86 ? 4.558 8.645 7.788 1.00 94.50 86 GLU A C 1
ATOM 666 O O . GLU A 1 86 ? 5.258 8.620 8.805 1.00 94.50 86 GLU A O 1
ATOM 671 N N . ILE A 1 87 ? 5.033 9.130 6.634 1.00 94.25 87 ILE A N 1
ATOM 672 C CA . ILE A 1 87 ? 6.397 9.664 6.505 1.00 94.25 87 ILE A CA 1
ATOM 673 C C . ILE A 1 87 ? 6.559 10.904 7.385 1.00 94.25 87 ILE A C 1
ATOM 675 O O . ILE A 1 87 ? 7.564 11.054 8.076 1.00 94.25 87 ILE A O 1
ATOM 679 N N . GLN A 1 88 ? 5.571 11.800 7.391 1.00 93.69 88 GLN A N 1
ATOM 680 C CA . GLN A 1 88 ? 5.634 12.989 8.230 1.00 93.69 88 GLN A CA 1
ATOM 681 C C . GLN A 1 88 ? 5.607 12.626 9.724 1.00 93.69 88 GLN A C 1
ATOM 683 O O . GLN A 1 88 ? 6.379 13.192 10.496 1.00 93.69 88 GLN A O 1
ATOM 688 N N . TYR A 1 89 ? 4.769 11.669 10.127 1.00 93.44 89 TYR A N 1
ATOM 689 C CA . TYR A 1 89 ? 4.664 11.200 11.509 1.00 93.44 89 TYR A CA 1
ATOM 690 C C . TYR A 1 89 ? 5.983 10.601 12.011 1.00 93.44 89 TYR A C 1
ATOM 692 O O . TYR A 1 89 ? 6.493 11.007 13.055 1.00 93.44 89 TYR A O 1
ATOM 700 N N . THR A 1 90 ? 6.588 9.699 11.238 1.00 93.12 90 THR A N 1
ATOM 701 C CA . THR A 1 90 ? 7.871 9.073 11.593 1.00 93.12 90 THR A CA 1
ATOM 702 C C . THR A 1 90 ? 9.013 10.086 11.668 1.00 93.12 90 THR A C 1
ATOM 704 O O . THR A 1 90 ? 9.774 10.081 12.634 1.00 93.12 90 THR A O 1
ATOM 707 N N . MET A 1 91 ? 9.110 11.013 10.711 1.00 92.88 91 MET A N 1
ATOM 708 C CA . MET A 1 91 ? 10.160 12.039 10.705 1.00 92.88 91 MET A CA 1
ATOM 709 C C . MET A 1 91 ? 10.061 12.987 11.905 1.00 92.88 91 MET A C 1
ATOM 711 O O . MET A 1 91 ? 11.073 13.262 12.553 1.00 92.88 91 MET A O 1
ATOM 715 N N . VAL A 1 92 ? 8.844 13.428 12.246 1.00 93.44 92 VAL A N 1
ATOM 716 C CA . VAL A 1 92 ? 8.599 14.291 13.413 1.00 93.44 92 VAL A CA 1
ATOM 717 C C . VAL A 1 92 ? 8.966 13.575 14.713 1.00 93.44 92 VAL A C 1
ATOM 719 O O . VAL A 1 92 ? 9.605 14.181 15.571 1.00 93.44 92 VAL A O 1
ATOM 722 N N . ASN A 1 93 ? 8.649 12.283 14.842 1.00 92.69 93 ASN A N 1
ATOM 723 C CA . ASN A 1 93 ? 9.012 11.489 16.021 1.00 92.69 93 ASN A CA 1
ATOM 724 C C . ASN A 1 93 ? 10.534 11.358 16.206 1.00 92.69 93 ASN A C 1
ATOM 726 O O . ASN A 1 93 ? 11.009 11.251 17.334 1.00 92.69 93 ASN A O 1
ATOM 730 N N . HIS A 1 94 ? 11.304 11.407 15.116 1.00 93.31 94 HIS A N 1
ATOM 731 C CA . HIS A 1 94 ? 12.769 11.426 15.144 1.00 93.31 94 HIS A CA 1
ATOM 732 C C . HIS A 1 94 ? 13.374 12.840 15.253 1.00 93.31 94 HIS A C 1
ATOM 734 O O . HIS A 1 94 ? 14.594 12.985 15.201 1.00 93.31 94 HIS A O 1
ATOM 740 N N . GLY A 1 95 ? 12.553 13.887 15.402 1.00 91.50 95 GLY A N 1
ATOM 741 C CA . GLY A 1 95 ? 13.013 15.276 15.516 1.00 91.50 95 GLY A CA 1
ATOM 742 C C . GLY A 1 95 ? 13.506 15.889 14.201 1.00 91.50 95 GLY A C 1
ATOM 743 O O . GLY A 1 95 ? 14.138 16.944 14.217 1.00 91.50 95 GLY A O 1
ATOM 744 N N . MET A 1 96 ? 13.227 15.254 13.061 1.00 91.88 96 MET A N 1
ATOM 745 C CA . MET A 1 96 ? 13.568 15.777 11.741 1.00 91.88 96 MET A CA 1
ATOM 746 C C . MET A 1 96 ? 12.394 16.569 11.164 1.00 91.88 96 MET A C 1
ATOM 748 O O . MET A 1 96 ? 11.260 16.093 11.123 1.00 91.88 96 MET A O 1
ATOM 752 N N . SER A 1 97 ? 12.668 17.774 10.666 1.00 88.56 97 SER A N 1
ATOM 753 C CA . SER A 1 97 ? 11.689 18.579 9.938 1.00 88.56 97 SER A CA 1
ATOM 754 C C . SER A 1 97 ? 11.971 18.529 8.436 1.00 88.56 97 SER A C 1
ATOM 756 O O . SER A 1 97 ? 13.047 18.889 7.963 1.00 88.56 97 SER A O 1
ATOM 758 N N . ILE A 1 98 ? 10.987 18.060 7.670 1.00 90.94 98 ILE A N 1
ATOM 759 C CA . ILE A 1 98 ? 11.021 18.029 6.205 1.00 90.94 98 ILE A CA 1
ATOM 760 C C . ILE A 1 98 ? 9.829 18.841 5.706 1.00 90.94 98 ILE A C 1
ATOM 762 O O . ILE A 1 98 ? 8.722 18.709 6.230 1.00 90.94 98 ILE A O 1
ATOM 766 N N . ASP A 1 99 ? 10.037 19.682 4.690 1.00 92.81 99 ASP A N 1
ATOM 767 C CA . ASP A 1 99 ? 8.925 20.378 4.043 1.00 92.81 99 ASP A CA 1
ATOM 768 C C . ASP A 1 99 ? 7.974 19.363 3.388 1.00 92.81 99 ASP A C 1
ATOM 770 O O . ASP A 1 99 ? 8.388 18.445 2.670 1.00 92.81 99 ASP A O 1
ATOM 774 N N . ARG A 1 100 ? 6.669 19.566 3.586 1.00 90.69 100 ARG A N 1
ATOM 775 C CA . ARG A 1 100 ? 5.601 18.711 3.058 1.00 90.69 100 ARG A CA 1
ATOM 776 C C . ARG A 1 100 ? 5.681 18.561 1.539 1.00 90.69 100 ARG A C 1
ATOM 778 O O . ARG A 1 100 ? 5.256 17.539 1.008 1.00 90.69 100 ARG A O 1
ATOM 785 N N . ARG A 1 101 ? 6.241 19.548 0.832 1.00 94.88 101 ARG A N 1
ATOM 786 C CA . ARG A 1 101 ? 6.417 19.513 -0.630 1.00 94.88 101 ARG A CA 1
ATOM 787 C C . ARG A 1 101 ? 7.290 18.343 -1.098 1.00 94.88 101 ARG A C 1
ATOM 789 O O . ARG A 1 101 ? 6.985 17.749 -2.127 1.00 94.88 101 ARG A O 1
ATOM 796 N N . HIS A 1 102 ? 8.329 17.976 -0.343 1.00 94.19 102 HIS A N 1
ATOM 797 C CA . HIS A 1 102 ? 9.200 16.850 -0.700 1.00 94.19 102 HIS A CA 1
ATOM 798 C C . HIS A 1 102 ? 8.476 15.509 -0.557 1.00 94.19 102 HIS A C 1
ATOM 800 O O . HIS A 1 102 ? 8.531 14.670 -1.454 1.00 94.19 102 HIS A O 1
ATOM 806 N N . VAL A 1 103 ? 7.754 15.332 0.552 1.00 94.69 103 VAL A N 1
ATOM 807 C CA . VAL A 1 103 ? 6.982 14.112 0.817 1.00 94.69 103 VAL A CA 1
ATOM 808 C C . VAL A 1 103 ? 5.819 13.980 -0.169 1.00 94.69 103 VAL A C 1
ATOM 810 O O . VAL A 1 103 ? 5.539 12.885 -0.650 1.00 94.69 103 VAL A O 1
ATOM 813 N N . MET A 1 104 ? 5.191 15.100 -0.537 1.00 95.62 104 MET A N 1
ATOM 814 C CA . MET A 1 104 ? 4.135 15.133 -1.547 1.00 95.62 104 MET A CA 1
ATOM 815 C C . MET A 1 104 ? 4.644 14.621 -2.899 1.00 95.62 104 MET A C 1
ATOM 817 O O . MET A 1 104 ? 4.079 13.669 -3.428 1.00 95.62 104 MET A O 1
ATOM 821 N N . LEU A 1 105 ? 5.764 15.159 -3.393 1.00 95.19 105 LEU A N 1
ATOM 822 C CA . LEU A 1 105 ? 6.363 14.714 -4.654 1.00 95.19 105 LEU A CA 1
ATOM 823 C C . LEU A 1 105 ? 6.718 13.219 -4.636 1.00 95.19 105 LEU A C 1
ATOM 825 O O . LEU A 1 105 ? 6.524 12.520 -5.629 1.00 95.19 105 LEU A O 1
ATOM 829 N N . LEU A 1 106 ? 7.226 12.722 -3.506 1.00 94.44 106 LEU A N 1
ATOM 830 C CA . LEU A 1 106 ? 7.522 11.302 -3.336 1.00 94.44 106 LEU A CA 1
ATOM 831 C C . LEU A 1 106 ? 6.249 10.447 -3.418 1.00 94.44 106 LEU A C 1
ATOM 833 O O . LEU A 1 106 ? 6.224 9.454 -4.140 1.00 94.44 106 LEU A O 1
ATOM 837 N N . SER A 1 107 ? 5.187 10.848 -2.718 1.00 94.88 107 SER A N 1
ATOM 838 C CA . SER A 1 107 ? 3.908 10.132 -2.747 1.00 94.88 107 SER A CA 1
ATOM 839 C C . SER A 1 107 ? 3.262 10.139 -4.138 1.00 94.88 107 SER A C 1
ATOM 841 O O . SER A 1 107 ? 2.730 9.116 -4.564 1.00 94.88 107 SER A O 1
ATOM 843 N N . ASP A 1 108 ? 3.383 11.244 -4.883 1.00 94.69 108 ASP A N 1
ATOM 844 C CA . ASP A 1 108 ? 2.927 11.358 -6.273 1.00 94.69 108 ASP A CA 1
ATOM 845 C C . ASP A 1 108 ? 3.674 10.383 -7.186 1.00 94.69 108 ASP A C 1
ATOM 847 O O . ASP A 1 108 ? 3.063 9.635 -7.950 1.00 94.69 108 ASP A O 1
ATOM 851 N N . LEU A 1 109 ? 5.004 10.327 -7.059 1.00 93.00 109 LEU A N 1
ATOM 852 C CA . LEU A 1 109 ? 5.837 9.396 -7.819 1.00 93.00 109 LEU A CA 1
ATOM 853 C C . LEU A 1 109 ? 5.462 7.931 -7.549 1.00 93.00 109 LEU A C 1
ATOM 855 O O . LEU A 1 109 ? 5.546 7.101 -8.450 1.00 93.00 109 LEU A O 1
ATOM 859 N N . MET A 1 110 ? 5.047 7.605 -6.327 1.00 93.56 110 MET A N 1
ATOM 860 C CA . MET A 1 110 ? 4.641 6.247 -5.965 1.00 93.56 110 MET A CA 1
ATOM 861 C C . MET A 1 110 ? 3.237 5.873 -6.456 1.00 93.56 110 MET A C 1
ATOM 863 O O . MET A 1 110 ? 2.951 4.684 -6.550 1.00 93.56 110 MET A O 1
ATOM 867 N N . THR A 1 111 ? 2.366 6.843 -6.765 1.00 94.06 111 THR A N 1
ATOM 868 C CA . THR A 1 111 ? 0.924 6.599 -6.985 1.00 94.06 111 THR A CA 1
ATOM 869 C C . THR A 1 111 ? 0.395 7.013 -8.362 1.00 94.06 111 THR A C 1
ATOM 871 O O . THR A 1 111 ? -0.717 6.630 -8.724 1.00 94.06 111 THR A O 1
ATOM 874 N N . TYR A 1 112 ? 1.181 7.715 -9.190 1.00 93.00 112 TYR A N 1
ATOM 875 C CA . TYR A 1 112 ? 0.712 8.237 -10.487 1.00 93.00 112 TYR A CA 1
ATOM 876 C C . TYR A 1 112 ? 0.223 7.174 -11.490 1.00 93.00 112 TYR A C 1
ATOM 878 O O . TYR A 1 112 ? -0.537 7.505 -12.398 1.00 93.00 112 TYR A O 1
ATOM 886 N N . LYS A 1 113 ? 0.656 5.909 -11.366 1.00 90.88 113 LYS A N 1
ATOM 887 C CA . LYS A 1 113 ? 0.220 4.808 -12.248 1.00 90.88 113 LYS A CA 1
ATOM 888 C C . LYS A 1 113 ? -1.125 4.189 -11.850 1.00 90.88 113 LYS A C 1
ATOM 890 O O . LYS A 1 113 ? -1.594 3.296 -12.548 1.00 90.88 113 LYS A O 1
ATOM 895 N N . GLY A 1 114 ? -1.741 4.652 -10.763 1.00 90.38 114 GLY A N 1
ATOM 896 C CA . GLY A 1 114 ? -3.005 4.110 -10.259 1.00 90.38 114 GLY A CA 1
ATOM 897 C C . GLY A 1 114 ? -2.857 2.875 -9.367 1.00 90.38 114 GLY A C 1
ATOM 898 O O . GLY A 1 114 ? -3.869 2.338 -8.933 1.00 90.38 114 GLY A O 1
ATOM 899 N N . GLU A 1 115 ? -1.625 2.454 -9.072 1.00 92.19 115 GLU A N 1
ATOM 900 C CA . GLU A 1 115 ? -1.297 1.458 -8.047 1.00 92.19 115 GLU A CA 1
ATOM 901 C C . GLU A 1 115 ? -0.154 1.984 -7.163 1.00 92.19 115 GLU A C 1
ATOM 903 O O . GLU A 1 115 ? 0.651 2.802 -7.627 1.00 92.19 115 GLU A O 1
ATOM 908 N N . VAL A 1 116 ? -0.061 1.543 -5.903 1.00 93.31 116 VAL A N 1
ATOM 909 C CA . VAL A 1 116 ? 1.056 1.931 -5.022 1.00 93.31 116 VAL A CA 1
ATOM 910 C C . VAL A 1 116 ? 2.316 1.153 -5.411 1.00 93.31 116 VAL A C 1
ATOM 912 O O . VAL A 1 116 ? 2.482 -0.026 -5.098 1.00 93.31 116 VAL A O 1
ATOM 915 N N . LEU A 1 117 ? 3.250 1.831 -6.077 1.00 92.62 117 LEU A N 1
ATOM 916 C CA . LEU A 1 117 ? 4.527 1.257 -6.491 1.00 92.62 117 LEU A CA 1
ATOM 917 C C . LEU A 1 117 ? 5.638 1.615 -5.501 1.00 92.62 117 LEU A C 1
ATOM 919 O O . LEU A 1 117 ? 5.957 2.782 -5.275 1.00 92.62 117 LEU A O 1
ATOM 923 N N . GLY A 1 118 ? 6.279 0.589 -4.940 1.00 90.31 118 GLY A N 1
ATOM 924 C CA . GLY A 1 118 ? 7.471 0.764 -4.110 1.00 90.31 118 GLY A CA 1
ATOM 925 C C . GLY A 1 118 ? 8.701 1.186 -4.922 1.00 90.31 118 GLY A C 1
ATOM 926 O O . GLY A 1 118 ? 8.821 0.875 -6.106 1.00 90.31 118 GLY A O 1
ATOM 927 N N . ILE A 1 119 ? 9.678 1.821 -4.270 1.00 89.56 119 ILE A N 1
ATOM 928 C CA . ILE A 1 119 ? 10.986 2.153 -4.870 1.00 89.56 119 ILE A CA 1
ATOM 929 C C . ILE A 1 119 ? 11.910 0.924 -4.793 1.00 89.56 119 ILE A C 1
ATOM 931 O O . ILE A 1 119 ? 12.977 0.936 -4.188 1.00 89.56 119 ILE A O 1
ATOM 935 N N . THR A 1 120 ? 11.452 -0.190 -5.357 1.00 89.69 120 THR A N 1
ATOM 936 C CA . THR A 1 120 ? 12.202 -1.450 -5.457 1.00 89.69 120 THR A CA 1
ATOM 937 C C . THR A 1 120 ? 12.408 -1.798 -6.926 1.00 89.69 120 THR A C 1
ATOM 939 O O . THR A 1 120 ? 11.773 -1.203 -7.795 1.00 89.69 120 THR A O 1
ATOM 942 N N . ARG A 1 121 ? 13.251 -2.792 -7.238 1.00 85.12 121 ARG A N 1
ATOM 943 C CA . ARG A 1 121 ? 13.482 -3.240 -8.627 1.00 85.12 121 ARG A CA 1
ATOM 944 C C . ARG A 1 121 ? 12.192 -3.549 -9.397 1.00 85.12 121 ARG A C 1
ATOM 946 O O . ARG A 1 121 ? 12.073 -3.202 -10.565 1.00 85.12 121 ARG A O 1
ATOM 953 N N . PHE A 1 122 ? 11.204 -4.146 -8.726 1.00 86.31 122 PHE A N 1
ATOM 954 C CA . PHE A 1 122 ? 9.925 -4.507 -9.338 1.00 86.31 122 PHE A CA 1
ATOM 955 C C . PHE A 1 122 ? 9.037 -3.280 -9.573 1.00 86.31 122 PHE A C 1
ATOM 957 O O . PHE A 1 122 ? 8.388 -3.185 -10.612 1.00 86.31 122 PHE A O 1
ATOM 964 N N . GLY A 1 123 ? 9.033 -2.320 -8.643 1.00 86.56 123 GLY A N 1
ATOM 965 C CA . GLY A 1 123 ? 8.287 -1.073 -8.815 1.00 86.56 123 GLY A CA 1
ATOM 966 C C . GLY A 1 123 ? 8.930 -0.143 -9.848 1.00 86.56 123 GLY A C 1
ATOM 967 O O . GLY A 1 123 ? 8.232 0.415 -10.689 1.00 86.56 123 GLY A O 1
ATOM 968 N N . LEU A 1 124 ? 10.263 -0.050 -9.878 1.00 86.06 124 LEU A N 1
ATOM 969 C CA . LEU A 1 124 ? 11.001 0.751 -10.859 1.00 86.06 124 LEU A CA 1
ATOM 970 C C . LEU A 1 124 ? 10.843 0.226 -12.288 1.00 86.06 124 LEU A C 1
ATOM 972 O O . LEU A 1 124 ? 10.655 1.037 -13.195 1.00 86.06 124 LEU A O 1
ATOM 976 N N . ALA A 1 125 ? 10.859 -1.098 -12.478 1.00 85.12 125 ALA A N 1
ATOM 977 C CA . ALA A 1 125 ? 10.591 -1.725 -13.773 1.00 85.12 125 ALA A CA 1
ATOM 978 C C . ALA A 1 125 ? 9.190 -1.385 -14.304 1.00 85.12 125 ALA A C 1
ATOM 980 O O . ALA A 1 125 ? 9.005 -1.222 -15.505 1.00 85.12 125 ALA A O 1
ATOM 981 N N . LYS A 1 126 ? 8.206 -1.213 -13.412 1.00 84.81 126 LYS A N 1
ATOM 982 C CA . LYS A 1 126 ? 6.870 -0.744 -13.791 1.00 84.81 126 LYS A CA 1
ATOM 983 C C . LYS A 1 126 ? 6.821 0.758 -14.058 1.00 84.81 126 LYS A C 1
ATOM 985 O O . LYS A 1 126 ? 6.011 1.181 -14.875 1.00 84.81 126 LYS A O 1
ATOM 990 N N . MET A 1 127 ? 7.632 1.578 -13.388 1.00 81.44 127 MET A N 1
ATOM 991 C CA . MET A 1 127 ? 7.611 3.039 -13.549 1.00 81.44 127 MET A CA 1
ATOM 992 C C . MET A 1 127 ? 8.312 3.521 -14.823 1.00 81.44 127 MET A C 1
ATOM 994 O O . MET A 1 127 ? 7.813 4.438 -15.478 1.00 81.44 127 MET A O 1
ATOM 998 N N . LYS A 1 128 ? 9.471 2.943 -15.160 1.00 79.88 128 LYS A N 1
ATOM 999 C CA . LYS A 1 128 ? 10.361 3.453 -16.212 1.00 79.88 128 LYS A CA 1
ATOM 1000 C C . LYS A 1 128 ? 10.470 2.494 -17.385 1.00 79.88 128 LYS A C 1
ATOM 1002 O O . LYS A 1 128 ? 10.655 1.302 -17.197 1.00 79.88 128 LYS A O 1
ATOM 1007 N N . GLU A 1 129 ? 10.449 3.056 -18.587 1.00 75.69 129 GLU A N 1
ATOM 1008 C CA . GLU A 1 129 ? 10.544 2.287 -19.834 1.00 75.69 129 GLU A CA 1
ATOM 1009 C C . GLU A 1 129 ? 11.990 2.111 -20.332 1.00 75.69 129 GLU A C 1
ATOM 1011 O O . GLU A 1 129 ? 12.251 1.240 -21.156 1.00 75.69 129 GLU A O 1
ATOM 1016 N N . SER A 1 130 ? 12.948 2.903 -19.830 1.00 85.81 130 SER A N 1
ATOM 1017 C CA . SER A 1 130 ? 14.338 2.853 -20.303 1.00 85.81 130 SER A CA 1
ATOM 1018 C C . SER A 1 130 ? 15.109 1.648 -19.769 1.00 85.81 130 SER A C 1
ATOM 1020 O O . SER A 1 130 ? 15.475 1.602 -18.589 1.00 85.81 130 SER A O 1
ATOM 1022 N N . VAL A 1 131 ? 15.445 0.732 -20.674 1.00 86.50 131 VAL A N 1
ATOM 1023 C CA . VAL A 1 131 ? 16.237 -0.479 -20.425 1.00 86.50 131 VAL A CA 1
ATOM 1024 C C . VAL A 1 131 ? 17.599 -0.140 -19.834 1.00 86.50 131 VAL A C 1
ATOM 1026 O O . VAL A 1 131 ? 17.992 -0.739 -18.836 1.00 86.50 131 VAL A O 1
ATOM 1029 N N . LEU A 1 132 ? 18.312 0.849 -20.386 1.00 86.12 132 LEU A N 1
ATOM 1030 C CA . LEU A 1 132 ? 19.655 1.200 -19.901 1.00 86.12 132 LEU A CA 1
ATOM 1031 C C . LEU A 1 132 ? 19.625 1.725 -18.465 1.00 86.12 132 LEU A C 1
ATOM 1033 O O . LEU A 1 132 ? 20.561 1.520 -17.690 1.00 86.12 132 LEU A O 1
ATOM 1037 N N . MET A 1 133 ? 18.529 2.383 -18.089 1.00 85.12 133 MET A N 1
ATOM 1038 C CA . MET A 1 133 ? 18.346 2.854 -16.726 1.00 85.12 133 MET A CA 1
ATOM 1039 C C . MET A 1 133 ? 18.057 1.702 -15.761 1.00 85.12 133 MET A C 1
ATOM 1041 O O . MET A 1 133 ? 18.612 1.694 -14.666 1.00 85.12 133 MET A O 1
ATOM 1045 N N . LEU A 1 134 ? 17.222 0.741 -16.166 1.00 84.88 134 LEU A N 1
ATOM 1046 C CA . LEU A 1 134 ? 16.921 -0.451 -15.369 1.00 84.88 134 LEU A CA 1
ATOM 1047 C C . LEU A 1 134 ? 18.164 -1.330 -15.197 1.00 84.88 134 LEU A C 1
ATOM 1049 O O . LEU A 1 134 ? 18.514 -1.681 -14.073 1.00 84.88 134 LEU A O 1
ATOM 1053 N N . ALA A 1 135 ? 18.897 -1.569 -16.286 1.00 86.12 135 ALA A N 1
ATOM 1054 C CA . ALA A 1 135 ? 20.129 -2.349 -16.294 1.00 86.12 135 ALA A CA 1
ATOM 1055 C C . ALA A 1 135 ? 21.234 -1.743 -15.408 1.00 86.12 135 ALA A C 1
ATOM 1057 O O . ALA A 1 135 ? 22.069 -2.477 -14.881 1.00 86.12 135 ALA A O 1
ATOM 1058 N N . SER A 1 136 ? 21.230 -0.418 -15.219 1.00 85.56 136 SER A N 1
ATOM 1059 C CA . SER A 1 136 ? 22.172 0.280 -14.331 1.00 85.56 136 SER A CA 1
ATOM 1060 C C . SER A 1 136 ? 21.795 0.193 -12.846 1.00 85.56 136 SER A C 1
ATOM 1062 O O . SER A 1 136 ? 22.626 0.512 -12.001 1.00 85.56 136 SER A O 1
ATOM 1064 N N . PHE A 1 137 ? 20.553 -0.179 -12.513 1.00 83.31 137 PHE A N 1
ATOM 1065 C CA . PHE A 1 137 ? 20.087 -0.276 -11.128 1.00 83.31 137 PHE A CA 1
ATOM 1066 C C . PHE A 1 137 ? 20.321 -1.676 -10.550 1.00 83.31 137 PHE A C 1
ATOM 1068 O O . PHE A 1 137 ? 20.966 -1.814 -9.516 1.00 83.31 137 PHE A O 1
ATOM 1075 N N . GLU A 1 138 ? 19.812 -2.716 -11.216 1.00 82.88 138 GLU A N 1
ATOM 1076 C CA . GLU A 1 138 ? 19.958 -4.117 -10.800 1.00 82.88 138 GLU A CA 1
ATOM 1077 C C . GLU A 1 138 ? 19.708 -5.040 -12.011 1.00 82.88 138 GLU A C 1
ATOM 1079 O O . GLU A 1 138 ? 19.102 -4.611 -12.988 1.00 82.88 138 GLU A O 1
ATOM 1084 N N . LYS A 1 139 ? 20.153 -6.306 -11.964 1.00 83.94 139 LYS A N 1
ATOM 1085 C CA . LYS A 1 139 ? 19.909 -7.325 -13.015 1.00 83.94 139 LYS A CA 1
ATOM 1086 C C . LYS A 1 139 ? 20.256 -6.881 -14.448 1.00 83.94 139 LYS A C 1
ATOM 1088 O O . LYS A 1 139 ? 19.469 -7.023 -15.381 1.00 83.94 139 LYS A O 1
ATOM 1093 N N . THR A 1 140 ? 21.470 -6.370 -14.634 1.00 87.31 140 THR A N 1
ATOM 1094 C CA . THR A 1 140 ? 21.949 -5.833 -15.918 1.00 87.31 140 THR A CA 1
ATOM 1095 C C . THR A 1 140 ? 21.815 -6.817 -17.084 1.00 87.31 140 THR A C 1
ATOM 1097 O O . THR A 1 140 ? 21.345 -6.425 -18.149 1.00 87.31 140 THR A O 1
ATOM 1100 N N . ALA A 1 141 ? 22.211 -8.082 -16.896 1.00 91.19 141 ALA A N 1
ATOM 1101 C CA . ALA A 1 141 ? 22.190 -9.086 -17.961 1.00 91.19 141 ALA A CA 1
ATOM 1102 C C . ALA A 1 141 ? 20.759 -9.398 -18.419 1.00 91.19 141 ALA A C 1
ATOM 1104 O O . ALA A 1 141 ? 20.476 -9.285 -19.608 1.00 91.19 141 ALA A O 1
ATOM 1105 N N . ASP A 1 142 ? 19.863 -9.710 -17.478 1.00 90.38 142 ASP A N 1
ATOM 1106 C CA . ASP A 1 142 ? 18.462 -10.045 -17.761 1.00 90.38 142 ASP A CA 1
ATOM 1107 C C . ASP A 1 142 ? 17.788 -8.929 -18.576 1.00 90.38 142 ASP A C 1
ATOM 1109 O O . ASP A 1 142 ? 17.242 -9.181 -19.646 1.00 90.38 142 ASP A O 1
ATOM 1113 N N . HIS A 1 143 ? 17.919 -7.671 -18.135 1.00 89.62 143 HIS A N 1
ATOM 1114 C CA . HIS A 1 143 ? 17.306 -6.533 -18.823 1.00 89.62 143 HIS A CA 1
ATOM 1115 C C . HIS A 1 143 ? 17.855 -6.306 -20.238 1.00 89.62 143 HIS A C 1
ATOM 1117 O O . HIS A 1 143 ? 17.096 -5.931 -21.131 1.00 89.62 143 HIS A O 1
ATOM 1123 N N . LEU A 1 144 ? 19.154 -6.527 -20.464 1.00 90.81 144 LEU A N 1
ATOM 1124 C CA . LEU A 1 144 ? 19.753 -6.381 -21.793 1.00 90.81 144 LEU A CA 1
ATOM 1125 C C . LEU A 1 144 ? 19.371 -7.532 -22.729 1.00 90.81 144 LEU A C 1
ATOM 1127 O O . LEU A 1 144 ? 19.095 -7.281 -23.902 1.00 90.81 144 LEU A O 1
ATOM 1131 N N . PHE A 1 145 ? 19.331 -8.770 -22.230 1.00 93.31 145 PHE A N 1
ATOM 1132 C CA . PHE A 1 145 ? 18.905 -9.924 -23.022 1.00 93.31 145 PHE A CA 1
ATOM 1133 C C . PHE A 1 145 ? 17.427 -9.836 -23.395 1.00 93.31 145 PHE A C 1
ATOM 1135 O O . PHE A 1 145 ? 17.098 -10.035 -24.563 1.00 93.31 145 PHE A O 1
ATOM 1142 N N . ASP A 1 146 ? 16.561 -9.457 -22.454 1.00 90.94 146 ASP A N 1
ATOM 1143 C CA . ASP A 1 146 ? 15.139 -9.244 -22.723 1.00 90.94 146 ASP A CA 1
ATOM 1144 C C . ASP A 1 146 ? 14.949 -8.142 -23.773 1.00 90.94 146 ASP A C 1
ATOM 1146 O O . ASP A 1 146 ? 14.237 -8.327 -24.760 1.00 90.94 146 ASP A O 1
ATOM 1150 N N . ALA A 1 147 ? 15.644 -7.012 -23.629 1.00 90.38 147 ALA A N 1
ATOM 1151 C CA . ALA A 1 147 ? 15.558 -5.922 -24.595 1.00 90.38 147 ALA A CA 1
ATOM 1152 C C . ALA A 1 147 ? 16.074 -6.310 -25.988 1.00 90.38 147 ALA A C 1
ATOM 1154 O O . ALA A 1 147 ? 15.481 -5.902 -26.989 1.00 90.38 147 ALA A O 1
ATOM 1155 N N . ALA A 1 148 ? 17.145 -7.108 -26.066 1.00 92.62 148 ALA A N 1
ATOM 1156 C CA . ALA A 1 148 ? 17.657 -7.638 -27.326 1.00 92.62 148 ALA A CA 1
ATOM 1157 C C . ALA A 1 148 ? 16.668 -8.624 -27.966 1.00 92.62 148 ALA A C 1
ATOM 1159 O O . ALA A 1 148 ? 16.436 -8.555 -29.171 1.00 92.62 148 ALA A O 1
ATOM 1160 N N . TYR A 1 149 ? 16.046 -9.491 -27.161 1.00 94.44 149 TYR A N 1
ATOM 1161 C CA . TYR A 1 149 ? 15.049 -10.459 -27.613 1.00 94.44 149 TYR A CA 1
ATOM 1162 C C . TYR A 1 149 ? 13.782 -9.779 -28.153 1.00 94.44 149 TYR A C 1
ATOM 1164 O O . TYR A 1 149 ? 13.305 -10.127 -29.231 1.00 94.44 149 TYR A O 1
ATOM 1172 N N . PHE A 1 150 ? 13.266 -8.767 -27.448 1.00 92.12 150 PHE A N 1
ATOM 1173 C CA . PHE A 1 150 ? 12.093 -7.994 -27.878 1.00 92.12 150 PHE A CA 1
ATOM 1174 C C . PHE A 1 150 ? 12.412 -6.895 -28.907 1.00 92.12 150 PHE A C 1
ATOM 1176 O O . PHE A 1 150 ? 11.493 -6.266 -29.432 1.00 92.12 150 PHE A O 1
ATOM 1183 N N . GLY A 1 151 ? 13.690 -6.635 -29.204 1.00 90.12 151 GLY A N 1
ATOM 1184 C CA . GLY A 1 151 ? 14.112 -5.570 -30.120 1.00 90.12 151 GLY A CA 1
ATOM 1185 C C . GLY A 1 151 ? 13.727 -4.164 -29.642 1.00 90.12 151 GLY A C 1
ATOM 1186 O O . GLY A 1 151 ? 13.388 -3.297 -30.454 1.00 90.12 151 GLY A O 1
ATOM 1187 N N . GLN A 1 152 ? 13.729 -3.937 -28.325 1.00 87.62 152 GLN A N 1
ATOM 1188 C CA . GLN A 1 152 ? 13.241 -2.702 -27.717 1.00 87.62 152 GLN A CA 1
ATOM 1189 C C . GLN A 1 152 ? 14.169 -1.520 -28.040 1.00 87.62 152 GLN A C 1
ATOM 1191 O O . GLN A 1 152 ? 15.386 -1.593 -27.875 1.00 87.62 152 GLN A O 1
ATOM 1196 N N . LYS A 1 153 ? 13.595 -0.401 -28.496 1.00 86.06 153 LYS A N 1
ATOM 1197 C CA . LYS A 1 153 ? 14.338 0.835 -28.786 1.00 86.06 153 LYS A CA 1
ATOM 1198 C C . LYS A 1 153 ? 14.246 1.778 -27.591 1.00 86.06 153 LYS A C 1
ATOM 1200 O O . LYS A 1 153 ? 13.163 2.270 -27.289 1.00 86.06 153 LYS A O 1
ATOM 1205 N N . ASP A 1 154 ? 15.372 2.040 -26.931 1.00 85.25 154 ASP A N 1
ATOM 1206 C CA . ASP A 1 154 ? 15.436 2.971 -25.799 1.00 85.25 154 ASP A CA 1
ATOM 1207 C C . ASP A 1 154 ? 15.704 4.405 -26.281 1.00 85.25 154 ASP A C 1
ATOM 1209 O O . ASP A 1 154 ? 16.554 4.650 -27.141 1.00 85.25 154 ASP A O 1
ATOM 1213 N N . SER A 1 155 ? 14.975 5.369 -25.720 1.00 81.44 155 SER A N 1
ATOM 1214 C CA . SER A 1 155 ? 15.165 6.788 -26.017 1.00 81.44 155 SER A CA 1
ATOM 1215 C C . SER A 1 155 ? 16.132 7.403 -25.001 1.00 81.44 155 SER A C 1
ATOM 1217 O O . SER A 1 155 ? 15.893 7.397 -23.794 1.00 81.44 155 SER A O 1
ATOM 1219 N N . VAL A 1 156 ? 17.240 7.982 -25.479 1.00 80.12 156 VAL A N 1
ATOM 1220 C CA . VAL A 1 156 ? 18.332 8.520 -24.637 1.00 80.12 156 VAL A CA 1
ATOM 1221 C C . VAL A 1 156 ? 17.968 9.893 -24.037 1.00 80.12 156 VAL A C 1
ATOM 1223 O O . VAL A 1 156 ? 18.681 10.892 -24.154 1.00 80.12 156 VAL A O 1
ATOM 1226 N N . CYS A 1 157 ? 16.801 9.987 -23.402 1.00 79.81 157 CYS A N 1
ATOM 1227 C CA . CYS A 1 157 ? 16.314 11.222 -22.793 1.00 79.81 157 CYS A CA 1
ATOM 1228 C C . CYS A 1 157 ? 16.716 11.333 -21.314 1.00 79.81 157 CYS A C 1
ATOM 1230 O O . CYS A 1 157 ? 17.082 12.412 -20.845 1.00 79.81 157 CYS A O 1
ATOM 1232 N N . GLY A 1 158 ? 16.710 10.217 -20.580 1.00 79.06 158 GLY A N 1
ATOM 1233 C CA . GLY A 1 158 ? 17.037 10.202 -19.154 1.00 79.06 158 GLY A CA 1
ATOM 1234 C C . GLY A 1 158 ? 18.496 10.572 -18.868 1.00 79.06 158 GLY A C 1
ATOM 1235 O O . GLY A 1 158 ? 19.398 10.152 -19.589 1.00 79.06 158 GLY A O 1
ATOM 1236 N N . ARG A 1 159 ? 18.753 11.302 -17.770 1.00 76.75 159 ARG A N 1
ATOM 1237 C CA . ARG A 1 159 ? 20.118 11.714 -17.369 1.00 76.75 159 ARG A CA 1
ATOM 1238 C C . ARG A 1 159 ? 21.092 10.535 -17.267 1.00 76.75 159 ARG A C 1
ATOM 1240 O O . ARG A 1 159 ? 22.191 10.613 -17.801 1.00 76.75 159 ARG A O 1
ATOM 1247 N N . TYR A 1 160 ? 20.659 9.432 -16.656 1.00 76.56 160 TYR A N 1
ATOM 1248 C CA . TYR A 1 160 ? 21.455 8.203 -16.548 1.00 76.56 160 TYR A CA 1
ATOM 1249 C C . TYR A 1 160 ? 21.751 7.567 -17.911 1.00 76.56 160 TYR A C 1
ATOM 1251 O O . TYR A 1 160 ? 22.875 7.145 -18.169 1.00 76.56 160 TYR A O 1
ATOM 1259 N N . CYS A 1 161 ? 20.768 7.559 -18.812 1.00 74.19 161 CYS A N 1
ATOM 1260 C CA . CYS A 1 161 ? 20.945 7.043 -20.166 1.00 74.19 161 CYS A CA 1
ATOM 1261 C C . CYS A 1 161 ? 21.906 7.924 -20.983 1.00 74.19 161 CYS A C 1
ATOM 1263 O O . CYS A 1 161 ? 22.760 7.417 -21.699 1.00 74.19 161 CYS A O 1
ATOM 1265 N N . ARG A 1 162 ? 21.818 9.252 -20.842 1.00 79.75 162 ARG A N 1
ATOM 1266 C CA . ARG A 1 162 ? 22.744 10.187 -21.498 1.00 79.75 162 ARG A CA 1
ATOM 1267 C C . ARG A 1 162 ? 24.166 10.031 -20.991 1.00 79.75 162 ARG A C 1
ATOM 1269 O O . ARG A 1 162 ? 25.091 10.062 -21.789 1.00 79.75 162 ARG A O 1
ATOM 1276 N N . MET A 1 163 ? 24.343 9.852 -19.686 1.00 77.81 163 MET A N 1
ATOM 1277 C CA . MET A 1 163 ? 25.670 9.679 -19.102 1.00 77.81 163 MET A CA 1
ATOM 1278 C C . MET A 1 163 ? 26.324 8.372 -19.564 1.00 77.81 163 MET A C 1
ATOM 1280 O O . MET A 1 163 ? 27.485 8.380 -19.959 1.00 77.81 163 MET A O 1
ATOM 1284 N N . THR A 1 164 ? 25.572 7.270 -19.587 1.00 75.62 164 THR A N 1
ATOM 1285 C CA . THR A 1 164 ? 26.066 5.971 -20.079 1.00 75.62 164 THR A CA 1
ATOM 1286 C C . THR A 1 164 ? 26.358 5.994 -21.580 1.00 75.62 164 THR A C 1
ATOM 1288 O O . THR A 1 164 ? 27.405 5.497 -21.996 1.00 75.62 164 THR A O 1
ATOM 1291 N N . ALA A 1 165 ? 25.506 6.641 -22.382 1.00 77.00 165 ALA A N 1
ATOM 1292 C CA . ALA A 1 165 ? 25.737 6.848 -23.813 1.00 77.00 165 ALA A CA 1
ATOM 1293 C C . ALA A 1 165 ? 26.959 7.744 -24.088 1.00 77.00 165 ALA A C 1
ATOM 1295 O O . ALA A 1 165 ? 27.779 7.432 -24.947 1.00 77.00 165 ALA A O 1
ATOM 1296 N N . ALA A 1 166 ? 27.128 8.830 -23.329 1.00 76.75 166 ALA A N 1
ATOM 1297 C CA . ALA A 1 166 ? 28.289 9.709 -23.452 1.00 76.75 166 ALA A CA 1
ATOM 1298 C C . ALA A 1 166 ? 29.588 8.984 -23.070 1.00 76.75 166 ALA A C 1
ATOM 1300 O O . ALA A 1 166 ? 30.602 9.141 -23.744 1.00 76.75 166 ALA A O 1
ATOM 1301 N N . PHE A 1 167 ? 29.557 8.151 -22.027 1.00 76.50 167 PHE A N 1
ATOM 1302 C CA . PHE A 1 167 ? 30.718 7.368 -21.608 1.00 76.50 167 PHE A CA 1
ATOM 1303 C C . PHE A 1 167 ? 31.115 6.316 -22.653 1.00 76.50 167 PHE A C 1
ATOM 1305 O O . PHE A 1 167 ? 32.295 6.169 -22.963 1.00 76.50 167 PHE A O 1
ATOM 1312 N N . THR A 1 168 ? 30.139 5.633 -23.258 1.00 68.19 168 THR A N 1
ATOM 1313 C CA . THR A 1 168 ? 30.399 4.672 -24.344 1.00 68.19 168 THR A CA 1
ATOM 1314 C C . THR A 1 168 ? 30.909 5.353 -25.611 1.00 68.19 168 THR A C 1
ATOM 1316 O O . THR A 1 168 ? 31.879 4.874 -26.194 1.00 68.19 168 THR A O 1
ATOM 1319 N N . GLN A 1 169 ? 30.345 6.499 -26.003 1.00 71.31 169 GLN A N 1
ATOM 1320 C CA . GLN A 1 169 ? 30.851 7.291 -27.131 1.00 71.31 169 GLN A CA 1
ATOM 1321 C C . GLN A 1 169 ? 32.272 7.810 -26.883 1.00 71.31 169 GLN A C 1
ATOM 1323 O O . GLN A 1 169 ? 33.112 7.784 -27.782 1.00 71.31 169 GLN A O 1
ATOM 1328 N N . HIS A 1 170 ? 32.573 8.246 -25.658 1.00 74.69 170 HIS A N 1
ATOM 1329 C CA . HIS A 1 170 ? 33.908 8.717 -25.308 1.00 74.69 170 HIS A CA 1
ATOM 1330 C C . HIS A 1 170 ? 34.938 7.580 -25.330 1.00 74.69 170 HIS A C 1
ATOM 1332 O O . HIS A 1 170 ? 36.005 7.737 -25.917 1.00 74.69 170 HIS A O 1
ATOM 1338 N N . LEU A 1 171 ? 34.598 6.407 -24.787 1.00 67.94 171 LEU A N 1
ATOM 1339 C CA . LEU A 1 171 ? 35.441 5.212 -24.881 1.00 67.94 171 LEU A CA 1
ATOM 1340 C C . LEU A 1 171 ? 35.658 4.771 -26.332 1.00 67.94 171 LEU A C 1
ATOM 1342 O O . LEU A 1 171 ? 36.789 4.474 -26.705 1.00 67.94 171 LEU A O 1
ATOM 1346 N N . GLN A 1 172 ? 34.619 4.785 -27.172 1.00 67.62 172 GLN A N 1
ATOM 1347 C CA . GLN A 1 172 ? 34.762 4.491 -28.602 1.00 67.62 172 GLN A CA 1
ATOM 1348 C C . GLN A 1 172 ? 35.681 5.494 -29.309 1.00 67.62 172 GLN A C 1
ATOM 1350 O O . GLN A 1 172 ? 36.494 5.088 -30.131 1.00 67.62 172 GLN A O 1
ATOM 1355 N N . SER A 1 173 ? 35.623 6.783 -28.962 1.00 70.38 173 SER A N 1
ATOM 1356 C CA . SER A 1 173 ? 36.543 7.791 -29.505 1.00 70.38 173 SER A CA 1
ATOM 1357 C C . SER A 1 173 ? 37.993 7.599 -29.046 1.00 70.38 173 SER A C 1
ATOM 1359 O O . SER A 1 173 ? 38.907 7.992 -29.770 1.00 70.38 173 SER A O 1
ATOM 1361 N N . ILE A 1 174 ? 38.213 7.049 -27.850 1.00 68.8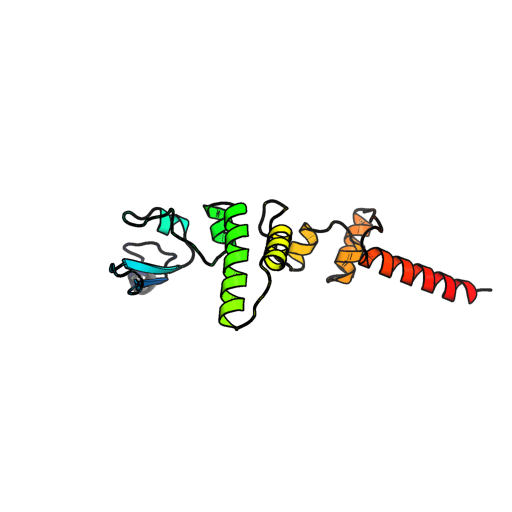8 174 ILE A N 1
ATOM 1362 C CA . ILE A 1 174 ? 39.552 6.782 -27.311 1.00 68.88 174 ILE A CA 1
ATOM 1363 C C . ILE A 1 174 ? 40.131 5.516 -27.948 1.00 68.88 174 ILE A C 1
ATOM 1365 O O . ILE A 1 174 ? 41.245 5.548 -28.458 1.00 68.88 174 ILE A O 1
ATOM 1369 N N . PHE A 1 175 ? 39.368 4.421 -27.985 1.00 58.44 175 PHE A N 1
ATOM 1370 C CA . PHE A 1 175 ? 39.817 3.151 -28.564 1.00 58.44 175 PHE A CA 1
ATOM 1371 C C . PHE A 1 175 ? 39.843 3.157 -30.098 1.00 58.44 175 PHE A C 1
ATOM 1373 O O . PHE A 1 175 ? 40.705 2.516 -30.689 1.00 58.44 175 PHE A O 1
ATOM 1380 N N . GLY A 1 176 ? 38.972 3.928 -30.754 1.00 55.88 176 GLY A N 1
ATOM 1381 C CA . GLY A 1 176 ? 38.983 4.112 -32.209 1.00 55.88 176 GLY A CA 1
ATOM 1382 C C . GLY A 1 176 ? 40.219 4.851 -32.735 1.00 55.88 176 GLY A C 1
ATOM 1383 O O . GLY A 1 176 ? 40.529 4.730 -33.910 1.00 55.88 176 GLY A O 1
ATOM 1384 N N . ARG A 1 177 ? 40.958 5.567 -31.874 1.00 52.97 177 ARG A N 1
ATOM 1385 C CA . ARG A 1 177 ? 42.256 6.186 -32.207 1.00 52.97 177 ARG A CA 1
ATOM 1386 C C . ARG A 1 177 ? 43.467 5.278 -31.977 1.00 52.97 177 ARG A C 1
ATOM 1388 O O . ARG A 1 177 ? 44.571 5.674 -32.315 1.00 52.97 177 ARG A O 1
ATOM 1395 N N . VAL A 1 178 ? 43.285 4.100 -31.381 1.00 50.56 178 VAL A N 1
ATOM 1396 C CA . VAL A 1 178 ? 44.373 3.132 -31.127 1.00 50.56 178 VAL A CA 1
ATOM 1397 C C . VAL A 1 178 ? 44.494 2.114 -32.277 1.00 50.56 178 VAL A C 1
ATOM 1399 O O . VAL A 1 178 ? 45.402 1.291 -32.283 1.00 50.56 178 VAL A O 1
ATOM 1402 N N . GLY A 1 179 ? 43.584 2.167 -33.257 1.00 49.25 179 GLY A N 1
ATOM 1403 C CA . GLY A 1 179 ? 43.543 1.276 -34.422 1.00 49.25 179 GLY A CA 1
ATOM 1404 C C . GLY A 1 179 ? 44.073 1.862 -35.738 1.00 49.25 179 GLY A C 1
ATOM 1405 O O . GLY A 1 179 ? 43.869 1.220 -36.765 1.00 49.25 179 GLY A O 1
ATOM 1406 N N . GLU A 1 180 ? 44.717 3.036 -35.720 1.00 41.59 180 GLU A N 1
ATOM 1407 C CA . GLU A 1 180 ? 45.483 3.600 -36.851 1.00 41.59 180 GLU A CA 1
ATOM 1408 C C . GLU A 1 180 ? 46.973 3.699 -36.508 1.00 41.59 180 GLU A C 1
ATOM 1410 O O . GLU A 1 180 ? 47.290 4.130 -35.374 1.00 41.59 180 GLU A O 1
#